Protein AF-A0A0X3NS09-F1 (afdb_monomer)

Secondary structure (DSSP, 8-state):
---EEEEEEEE-SS-------TTS----SS---S--------S------EEEEE-SS-EEEEE-SS--EEEEE-STTSSEEEEEE-SPPPTTS-EEEEEEEESTTS-EEEEE---TT--SSGGGS-EEEEE------TT--------------SS-------

Nearest PDB structures (foldseek):
  1h19-assembly1_A  TM=3.864E-01  e=5.655E+00  Homo sapiens
  3cho-assembly1_A  TM=3.559E-01  e=6.691E+00  Homo sapiens

Foldseek 3Di:
DFDKDKDKDWAQLDDQCPDDDPPRPDDDDDDDPPDRPPPPPPDDDFDKDKDKAAAPFAWPDKDDPPFDKDWAQPDPRNRIIMIITPDTDDSPGIDMIITMGTNNQPWDKDWDAADPVDPDDPRRHIDIDIDHDDDDDPPDPDPDDDDDDDDPDPPDDDDDDD

Sequence (162 aa):
CGQCAVAVFVLPSVLNPRYTPSSSETTRQFGPPTVIPLTTVSVPYKFSFSASLTAQCPILSVTSAKDIFELNYQTKDKKSAKMKLQSEFNFDHDLEMEIVLANPTKLAVTYEEGDSKEKSGILSFDCLTVNFLPVFDEDTDKRNEIVFLVDRSDHGITLRSP

Organism: Schistocephalus solidus (NCBI:txid70667)

Structure (mmCIF, N/CA/C/O backbone):
data_AF-A0A0X3NS09-F1
#
_entry.id   AF-A0A0X3NS09-F1
#
loop_
_atom_site.group_PDB
_atom_site.id
_atom_site.type_symbol
_atom_site.label_atom_id
_atom_site.label_alt_id
_atom_site.label_comp_id
_atom_site.label_asym_id
_atom_site.label_entity_id
_atom_site.label_seq_id
_atom_site.pdbx_PDB_ins_code
_atom_site.Cartn_x
_atom_site.Cartn_y
_atom_site.Cartn_z
_atom_site.occupancy
_atom_site.B_iso_or_equiv
_atom_site.auth_seq_id
_atom_site.auth_comp_id
_atom_site.auth_asym_id
_atom_site.auth_atom_id
_atom_site.pdbx_PDB_model_num
ATOM 1 N N . CYS A 1 1 ? -9.718 -18.505 10.460 1.00 42.19 1 CYS A N 1
ATOM 2 C CA . CYS A 1 1 ? -9.457 -18.088 9.069 1.00 42.19 1 CYS A CA 1
ATOM 3 C C . CYS A 1 1 ? -10.097 -16.712 8.912 1.00 42.19 1 CYS A C 1
ATOM 5 O O . CYS A 1 1 ? -11.316 -16.649 8.947 1.00 42.19 1 CYS A O 1
ATOM 7 N N . GLY A 1 2 ? -9.320 -15.627 8.965 1.00 60.84 2 GLY A N 1
ATOM 8 C CA . GLY A 1 2 ? -9.855 -14.260 8.853 1.00 60.84 2 GLY A CA 1
ATOM 9 C C . GLY A 1 2 ? -9.910 -13.814 7.393 1.00 60.84 2 GLY A C 1
ATOM 10 O O . GLY A 1 2 ? -9.185 -14.365 6.569 1.00 60.84 2 GLY A O 1
ATOM 11 N N . GLN A 1 3 ? -10.765 -12.845 7.073 1.00 73.25 3 GLN A N 1
ATOM 12 C CA . GLN A 1 3 ? -10.801 -12.240 5.740 1.00 73.25 3 GLN A CA 1
ATOM 13 C C . GLN A 1 3 ? -9.511 -11.448 5.488 1.00 73.25 3 GLN A C 1
ATOM 15 O O . GLN A 1 3 ? -9.030 -10.741 6.375 1.00 73.25 3 GLN A O 1
ATOM 20 N N . CYS A 1 4 ? -8.972 -11.537 4.274 1.00 81.62 4 CYS A N 1
ATOM 21 C CA . CYS A 1 4 ? -7.808 -10.770 3.836 1.00 81.62 4 CYS A CA 1
ATOM 22 C C . CYS A 1 4 ? -8.178 -9.928 2.608 1.00 81.62 4 CYS A C 1
ATOM 24 O O . CYS A 1 4 ? -8.969 -10.381 1.783 1.00 81.62 4 CYS A O 1
ATOM 26 N N . ALA A 1 5 ? -7.601 -8.732 2.474 1.00 84.44 5 ALA A N 1
ATOM 27 C CA . ALA A 1 5 ? -7.619 -7.978 1.213 1.00 84.44 5 ALA A CA 1
ATOM 28 C C . ALA A 1 5 ? -6.246 -8.020 0.559 1.00 84.44 5 ALA A C 1
ATOM 30 O O . ALA A 1 5 ? -5.229 -8.142 1.242 1.00 84.44 5 ALA A O 1
ATOM 31 N N . VAL A 1 6 ? -6.244 -7.844 -0.757 1.00 88.69 6 VAL A N 1
ATOM 32 C CA . VAL A 1 6 ? -5.041 -7.637 -1.553 1.00 88.69 6 VAL A CA 1
ATOM 33 C C . VAL A 1 6 ? -5.138 -6.259 -2.196 1.00 88.69 6 VAL A C 1
ATOM 35 O O . VAL A 1 6 ? -6.144 -5.939 -2.826 1.00 88.69 6 VAL A O 1
ATOM 38 N N . ALA A 1 7 ? -4.108 -5.439 -2.010 1.00 88.94 7 ALA A N 1
ATOM 39 C CA . ALA A 1 7 ? -3.934 -4.181 -2.722 1.00 88.94 7 ALA A CA 1
ATOM 40 C C . ALA A 1 7 ? -2.784 -4.332 -3.720 1.00 88.94 7 ALA A C 1
ATOM 42 O O . ALA A 1 7 ? -1.689 -4.733 -3.331 1.00 88.94 7 ALA A O 1
ATOM 43 N N . VAL A 1 8 ? -3.034 -4.010 -4.989 1.00 91.88 8 VAL A N 1
ATOM 44 C CA . VAL A 1 8 ? -2.038 -4.118 -6.062 1.00 91.88 8 VAL A CA 1
ATOM 45 C C . VAL A 1 8 ? -1.526 -2.727 -6.415 1.00 91.88 8 VAL A C 1
ATOM 47 O O . VAL A 1 8 ? -2.312 -1.827 -6.713 1.00 91.88 8 VAL A O 1
ATOM 50 N N . PHE A 1 9 ? -0.209 -2.555 -6.377 1.00 92.12 9 PHE A N 1
ATOM 51 C CA . PHE A 1 9 ? 0.483 -1.331 -6.765 1.00 92.12 9 PHE A CA 1
ATOM 52 C C . PHE A 1 9 ? 1.359 -1.616 -7.974 1.00 92.12 9 PHE A C 1
ATOM 54 O O . PHE A 1 9 ? 2.180 -2.526 -7.934 1.00 92.12 9 PHE A O 1
ATOM 61 N N . VAL A 1 10 ? 1.209 -0.806 -9.021 1.00 91.12 10 VAL A N 1
ATOM 62 C CA . VAL A 1 10 ? 1.979 -0.927 -10.262 1.00 91.12 10 VAL A CA 1
ATOM 63 C C . VAL A 1 10 ? 2.677 0.397 -10.536 1.00 91.12 10 VAL A C 1
ATOM 65 O O . VAL A 1 10 ? 2.025 1.439 -10.648 1.00 91.12 10 VAL A O 1
ATOM 68 N N . LEU A 1 11 ?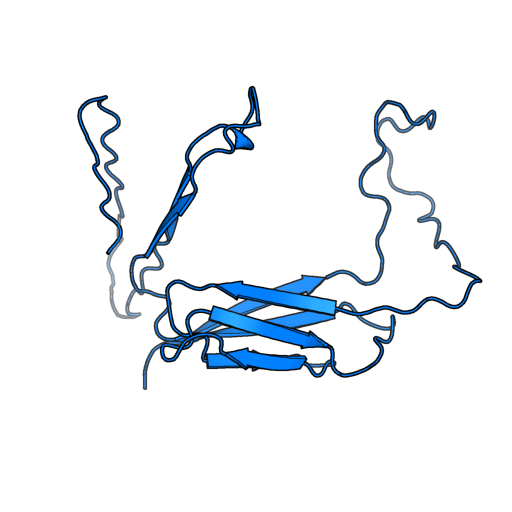 4.000 0.356 -10.656 1.00 90.12 11 LEU A N 1
ATOM 69 C CA . LEU A 1 11 ? 4.810 1.462 -11.146 1.00 90.12 11 LEU A CA 1
ATOM 70 C C . LEU A 1 11 ? 5.211 1.176 -12.602 1.00 90.12 11 LEU A C 1
ATOM 72 O O . LEU A 1 11 ? 6.027 0.282 -12.841 1.00 90.12 11 LEU A O 1
ATOM 76 N N . PRO A 1 12 ? 4.683 1.943 -13.574 1.00 85.56 12 PRO A N 1
ATOM 77 C CA . PRO A 1 12 ? 5.019 1.748 -14.975 1.00 85.56 12 PRO A CA 1
ATOM 78 C C . PRO A 1 12 ? 6.507 1.967 -15.252 1.00 85.56 12 PRO A C 1
ATOM 80 O O . PRO A 1 12 ? 7.057 3.024 -14.935 1.00 85.56 12 PRO A O 1
ATOM 83 N N . SER A 1 13 ? 7.133 0.990 -15.899 1.00 77.25 13 SER A N 1
ATOM 84 C CA . SER A 1 13 ? 8.533 1.023 -16.339 1.00 77.25 13 SER A CA 1
ATOM 85 C C . SER A 1 13 ? 8.763 2.003 -17.491 1.00 77.25 13 SER A C 1
ATOM 87 O O . SER A 1 13 ? 9.831 2.608 -17.601 1.00 77.25 13 SER A O 1
ATOM 89 N N . VAL A 1 14 ? 7.734 2.222 -18.317 1.00 71.00 14 VAL A N 1
ATOM 90 C CA . VAL A 1 14 ? 7.724 3.227 -19.384 1.00 71.00 14 VAL A CA 1
ATOM 91 C C . VAL A 1 14 ? 6.999 4.484 -18.904 1.00 71.00 14 VAL A C 1
ATOM 93 O O . VAL A 1 14 ? 5.768 4.599 -18.944 1.00 71.00 14 VAL A O 1
ATOM 96 N N . LEU A 1 15 ? 7.780 5.473 -18.474 1.00 64.31 15 LEU A N 1
ATOM 97 C CA . LEU A 1 15 ? 7.284 6.804 -18.134 1.00 64.31 15 LEU A CA 1
ATOM 98 C C . LEU A 1 15 ? 7.059 7.613 -19.416 1.00 64.31 15 LEU A C 1
ATOM 100 O O . LEU A 1 15 ? 7.912 8.385 -19.846 1.00 64.31 15 LEU A O 1
ATOM 104 N N . ASN A 1 16 ? 5.892 7.457 -20.040 1.00 56.78 16 ASN A N 1
ATOM 105 C CA . ASN A 1 16 ? 5.479 8.406 -21.074 1.00 56.78 16 ASN A CA 1
ATOM 106 C C . ASN A 1 16 ? 5.424 9.819 -20.462 1.00 56.78 16 ASN A C 1
ATOM 108 O O . ASN A 1 16 ? 4.919 9.957 -19.343 1.00 56.78 16 ASN A O 1
ATOM 112 N N . PRO A 1 17 ? 5.880 10.878 -21.155 1.00 54.25 17 PRO A N 1
ATOM 113 C CA . PRO A 1 17 ? 5.683 12.242 -20.680 1.00 54.25 17 PRO A CA 1
ATOM 114 C C . PRO A 1 17 ? 4.175 12.531 -20.611 1.00 54.25 17 PRO A C 1
ATOM 116 O O . PRO A 1 17 ? 3.519 12.740 -21.628 1.00 54.25 17 PRO A O 1
ATOM 119 N N . ARG A 1 18 ? 3.610 12.472 -19.398 1.00 57.25 18 ARG A N 1
ATOM 120 C CA . ARG A 1 18 ? 2.178 12.702 -19.118 1.00 57.25 18 ARG A CA 1
ATOM 121 C C . ARG A 1 18 ? 1.870 14.153 -18.745 1.00 57.25 18 ARG A C 1
ATOM 123 O O . ARG A 1 18 ? 0.705 14.518 -18.647 1.00 57.25 18 ARG A O 1
ATOM 130 N N . TYR A 1 19 ? 2.897 14.977 -18.550 1.00 49.78 19 TYR A N 1
ATOM 131 C CA . TYR A 1 19 ? 2.760 16.383 -18.194 1.00 49.78 19 TYR A CA 1
ATOM 132 C C . TYR A 1 19 ? 3.708 17.235 -19.037 1.00 49.78 19 TYR A C 1
ATOM 134 O O . TYR A 1 19 ? 4.918 17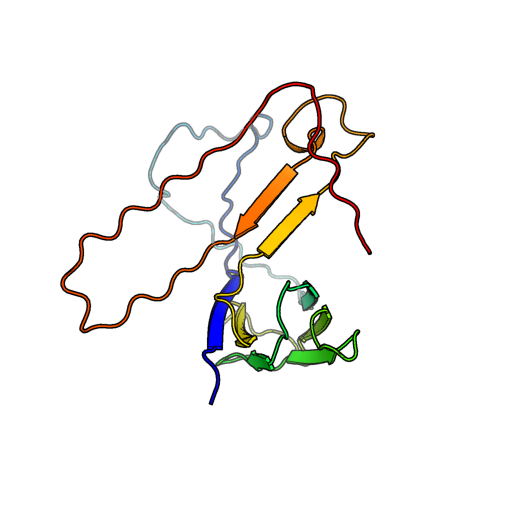.015 -19.046 1.00 49.78 19 TYR A O 1
ATOM 142 N N . THR A 1 20 ? 3.143 18.209 -19.742 1.00 50.34 20 THR A N 1
ATOM 143 C CA . THR A 1 20 ? 3.882 19.244 -20.469 1.00 50.34 20 THR A CA 1
ATOM 144 C C . THR A 1 20 ? 3.490 20.574 -19.824 1.00 50.34 20 THR A C 1
ATOM 146 O O . THR A 1 20 ? 2.401 21.073 -20.107 1.00 50.34 20 THR A O 1
ATOM 149 N N . PRO A 1 21 ? 4.289 21.110 -18.880 1.00 52.72 21 PRO A N 1
ATOM 150 C CA . PRO A 1 21 ? 3.968 22.369 -18.217 1.00 52.72 21 PRO A CA 1
ATOM 151 C C . PRO A 1 21 ? 3.854 23.498 -19.241 1.00 52.72 21 PRO A C 1
ATOM 153 O O . PRO A 1 21 ? 4.574 23.526 -20.236 1.00 52.72 21 PRO A O 1
ATOM 156 N N . SER A 1 22 ? 2.985 24.468 -18.974 1.00 53.72 22 SER A N 1
ATOM 157 C CA . SER A 1 22 ? 2.697 25.594 -19.873 1.00 53.72 22 SER A CA 1
ATOM 158 C C . SER A 1 22 ? 3.907 26.480 -20.205 1.00 53.72 22 SER A C 1
ATOM 160 O O . SER A 1 22 ? 3.862 27.212 -21.187 1.00 53.72 22 SER A O 1
ATOM 162 N N . SER A 1 23 ? 4.994 26.403 -19.430 1.00 55.81 23 SER A N 1
ATOM 163 C CA . SER A 1 23 ? 6.267 27.086 -19.701 1.00 55.81 23 SER A CA 1
ATOM 164 C C . SER A 1 23 ? 7.189 26.344 -20.675 1.00 55.81 23 SER A C 1
ATOM 166 O O . SER A 1 23 ? 8.219 26.886 -21.067 1.00 55.81 23 SER A O 1
ATOM 168 N N . SER A 1 24 ? 6.857 25.108 -21.056 1.00 57.50 24 SER A N 1
ATOM 169 C CA . SER A 1 24 ? 7.589 24.381 -22.092 1.00 57.50 24 SER A CA 1
ATOM 170 C C . SER A 1 24 ? 6.999 24.731 -23.457 1.00 57.50 24 SER A C 1
ATOM 172 O O . SER A 1 24 ? 5.858 24.387 -23.754 1.00 57.50 24 SER A O 1
ATOM 174 N N . GLU A 1 25 ? 7.768 25.452 -24.278 1.00 52.41 25 GLU A N 1
ATOM 175 C CA . GLU A 1 25 ? 7.410 25.864 -25.643 1.00 52.41 25 GLU A CA 1
ATOM 176 C C . GLU A 1 25 ? 7.295 24.661 -26.594 1.00 52.41 25 GLU A C 1
ATOM 178 O O . GLU A 1 25 ? 8.079 24.476 -27.522 1.00 52.41 25 GLU A O 1
ATOM 183 N N . THR A 1 26 ? 6.307 23.801 -26.374 1.00 54.06 26 THR A N 1
ATOM 184 C CA . THR A 1 26 ? 5.913 22.800 -27.359 1.00 54.06 26 THR A CA 1
ATOM 185 C C . THR A 1 26 ? 4.415 22.891 -27.563 1.00 54.06 26 THR A C 1
ATOM 187 O O . THR A 1 26 ? 3.616 22.608 -26.675 1.00 54.06 26 THR A O 1
ATOM 190 N N . THR A 1 27 ? 4.031 23.337 -28.756 1.00 51.84 27 THR A N 1
ATOM 191 C CA . THR A 1 27 ? 2.652 23.411 -29.233 1.00 51.84 27 THR A CA 1
ATOM 192 C C . THR A 1 27 ? 1.976 22.048 -29.086 1.00 51.84 27 THR A C 1
ATOM 194 O O . THR A 1 27 ? 2.130 21.185 -29.948 1.00 51.84 27 THR A O 1
ATOM 197 N N . ARG A 1 28 ? 1.228 21.815 -28.003 1.00 53.00 28 ARG A N 1
ATOM 198 C CA . ARG A 1 28 ? 0.323 20.663 -27.902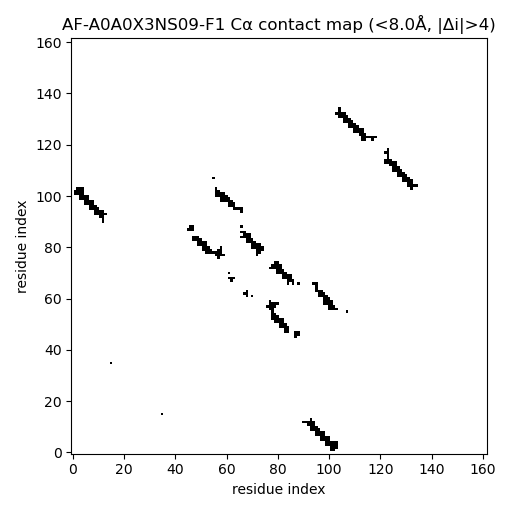 1.00 53.00 28 ARG A CA 1
ATOM 199 C C . ARG A 1 28 ? -1.007 21.081 -27.302 1.00 53.00 28 ARG A C 1
ATOM 201 O O . ARG A 1 28 ? -1.209 21.079 -26.095 1.00 53.00 28 ARG A O 1
ATOM 208 N N . GLN A 1 29 ? -1.928 21.393 -28.201 1.00 50.00 29 GLN A N 1
ATOM 209 C CA . GLN A 1 29 ? -3.348 21.535 -27.928 1.00 50.00 29 GLN A CA 1
ATOM 210 C C . GLN A 1 29 ? -4.031 20.339 -28.613 1.00 50.00 29 GLN A C 1
ATOM 212 O O . GLN A 1 29 ? -4.285 20.378 -29.805 1.00 50.00 29 GLN A O 1
ATOM 217 N N . PHE A 1 30 ? -4.213 19.244 -27.867 1.00 46.22 30 PHE A N 1
ATOM 218 C CA . PHE A 1 30 ? -5.033 18.064 -28.202 1.00 46.22 30 PHE A CA 1
ATOM 219 C C . PHE A 1 30 ? -4.824 17.390 -29.584 1.00 46.22 30 PHE A C 1
ATOM 221 O O . PHE A 1 30 ? -5.384 17.794 -30.596 1.00 46.22 30 PHE A O 1
ATOM 228 N N . GLY A 1 31 ? -4.115 16.254 -29.598 1.00 47.81 31 GLY A N 1
ATOM 229 C CA . GLY A 1 31 ? -4.088 15.291 -30.711 1.00 47.81 31 GLY A CA 1
ATOM 230 C C . GLY A 1 31 ? -3.518 13.934 -30.261 1.00 47.81 31 GLY A C 1
ATOM 231 O O . GLY A 1 31 ? -2.745 13.912 -29.296 1.00 47.81 31 GLY A O 1
ATOM 232 N N . PRO A 1 32 ? -3.895 12.800 -30.890 1.00 49.66 32 PRO A N 1
ATOM 233 C CA . PRO A 1 32 ? -3.349 11.489 -30.537 1.00 49.66 32 PRO A CA 1
ATOM 234 C C . PRO A 1 32 ? -1.825 11.473 -30.752 1.00 49.66 32 PRO A C 1
ATOM 236 O O . PRO A 1 32 ? -1.349 12.084 -31.713 1.00 49.66 32 PRO A O 1
ATOM 239 N N . PRO A 1 33 ? -1.034 10.806 -29.888 1.00 49.91 33 PRO A N 1
ATOM 240 C CA . PRO A 1 33 ? 0.413 10.757 -30.055 1.00 49.91 33 PRO A CA 1
ATOM 241 C C . PRO A 1 33 ? 0.734 10.031 -31.364 1.00 49.91 33 PRO A C 1
ATOM 243 O O . PRO A 1 33 ? 0.563 8.820 -31.454 1.00 49.91 33 PRO A O 1
ATOM 246 N N . THR A 1 34 ? 1.192 10.748 -32.391 1.00 55.00 34 THR A N 1
ATOM 247 C CA . THR A 1 34 ? 1.599 10.118 -33.659 1.00 55.00 34 THR A CA 1
ATOM 248 C C . THR A 1 34 ? 2.869 9.289 -33.499 1.00 55.00 34 THR A C 1
ATOM 250 O O . THR A 1 34 ? 3.080 8.351 -34.257 1.00 55.00 34 THR A O 1
ATOM 253 N N . VAL A 1 35 ? 3.691 9.596 -32.492 1.00 52.28 35 VAL A N 1
ATOM 254 C CA . VAL A 1 35 ? 4.863 8.817 -32.088 1.00 52.28 35 VAL A CA 1
ATOM 255 C C . VAL A 1 35 ? 5.078 9.068 -30.595 1.00 52.28 35 VAL A C 1
ATOM 257 O O . VAL A 1 35 ? 5.235 10.219 -30.181 1.00 52.28 35 VAL A O 1
ATOM 260 N N . ILE A 1 36 ? 5.067 8.016 -29.774 1.00 51.59 36 ILE A N 1
ATOM 261 C CA . ILE A 1 36 ? 5.668 8.080 -28.438 1.00 51.59 36 ILE A CA 1
ATOM 262 C C . ILE A 1 36 ? 7.175 8.145 -28.697 1.00 51.59 36 ILE A C 1
ATOM 264 O O . ILE A 1 36 ? 7.698 7.185 -29.268 1.00 51.59 36 ILE A O 1
ATOM 268 N N . PRO A 1 37 ? 7.889 9.239 -28.371 1.00 51.28 37 PRO A N 1
ATOM 269 C CA . PRO A 1 37 ? 9.336 9.220 -28.462 1.00 51.28 37 PRO A CA 1
ATOM 270 C C . PRO A 1 37 ? 9.817 8.207 -27.427 1.00 51.28 37 PRO A C 1
ATOM 272 O O . PRO A 1 37 ? 9.860 8.499 -26.234 1.00 51.28 37 PRO A O 1
ATOM 275 N N . LEU A 1 38 ? 10.115 6.989 -27.878 1.00 50.41 38 LEU A N 1
ATOM 276 C CA . LEU A 1 38 ? 10.823 6.011 -27.075 1.00 50.41 38 LEU A CA 1
ATOM 277 C C . LEU A 1 38 ? 12.229 6.576 -26.904 1.00 50.41 38 LEU A C 1
ATOM 279 O O . LEU A 1 38 ? 13.086 6.423 -27.772 1.00 50.41 38 LEU A O 1
ATOM 283 N N . THR A 1 39 ? 12.435 7.339 -25.835 1.00 53.56 39 THR A N 1
ATOM 284 C CA . THR A 1 39 ? 13.752 7.852 -25.478 1.00 53.56 39 THR A CA 1
ATOM 285 C C . THR A 1 39 ? 14.654 6.656 -25.227 1.00 53.56 39 THR A C 1
ATOM 287 O O . THR A 1 39 ? 14.571 6.013 -24.183 1.00 53.56 39 THR A O 1
ATOM 290 N N . THR A 1 40 ? 15.501 6.331 -26.201 1.00 55.78 40 THR A N 1
ATOM 291 C CA . THR A 1 40 ? 16.558 5.338 -26.044 1.00 55.78 40 THR A CA 1
ATOM 292 C C . THR A 1 40 ? 17.625 5.958 -25.153 1.00 55.78 40 THR A C 1
ATOM 294 O O . THR A 1 40 ? 18.489 6.701 -25.622 1.00 55.78 40 THR A O 1
ATOM 297 N N . VAL A 1 41 ? 17.520 5.724 -23.846 1.00 58.72 41 VAL A N 1
ATOM 298 C CA . VAL A 1 41 ? 18.535 6.144 -22.880 1.00 58.72 41 VAL A CA 1
ATOM 299 C C . VAL A 1 41 ? 19.799 5.335 -23.172 1.00 58.72 41 VAL A C 1
ATOM 301 O O . VAL A 1 41 ? 19.857 4.140 -22.909 1.00 58.72 41 VAL A O 1
ATOM 304 N N . SER A 1 42 ? 20.805 5.974 -23.770 1.00 61.25 42 SER A N 1
ATOM 305 C CA . SER A 1 42 ? 22.073 5.339 -24.165 1.00 61.25 42 SER A CA 1
ATOM 306 C C . SER A 1 42 ? 23.114 5.298 -23.042 1.00 61.25 42 SER A C 1
ATOM 308 O O . SER A 1 42 ? 24.253 4.893 -23.265 1.00 61.25 42 SER A O 1
ATOM 310 N N . VAL A 1 43 ? 22.758 5.778 -21.850 1.00 73.44 43 VAL A N 1
ATOM 311 C CA . VAL A 1 43 ? 23.648 5.871 -20.690 1.00 73.44 43 VAL A CA 1
ATOM 312 C C . VAL A 1 43 ? 23.277 4.761 -19.709 1.00 73.44 43 VAL A C 1
ATOM 314 O O . VAL A 1 43 ? 22.093 4.625 -19.418 1.00 73.44 43 VAL A O 1
ATOM 317 N N . PRO A 1 44 ? 24.235 3.985 -19.168 1.00 73.44 44 PRO A N 1
ATOM 318 C CA . PRO A 1 44 ? 23.944 3.037 -18.100 1.00 73.44 44 PRO A CA 1
ATOM 319 C C . PRO A 1 44 ? 23.327 3.760 -16.900 1.00 73.44 44 PRO A C 1
ATOM 321 O O . PRO A 1 44 ? 23.918 4.694 -16.359 1.00 73.44 44 PRO A O 1
ATOM 324 N N . TYR A 1 45 ? 22.146 3.324 -16.478 1.00 74.38 45 TYR A N 1
ATOM 325 C CA . TYR A 1 45 ? 21.465 3.845 -15.301 1.00 74.38 45 TYR A CA 1
ATOM 326 C C . TYR A 1 45 ? 21.139 2.698 -14.348 1.00 74.38 45 TYR A C 1
ATOM 328 O O . TYR A 1 45 ? 20.993 1.549 -14.761 1.00 74.38 45 TYR A O 1
ATOM 336 N N . LYS A 1 46 ? 21.068 3.017 -13.056 1.00 79.94 46 LYS A N 1
ATOM 337 C CA . LYS A 1 46 ? 20.656 2.081 -12.010 1.00 79.94 46 LYS A CA 1
ATOM 338 C C . LYS A 1 46 ? 19.296 2.483 -11.480 1.00 79.94 46 LYS A C 1
ATOM 340 O O . LYS A 1 46 ? 19.021 3.674 -11.330 1.00 79.94 46 LYS A O 1
ATOM 345 N N . PHE A 1 47 ? 18.482 1.490 -11.158 1.00 86.88 47 PHE A N 1
ATOM 346 C CA . PHE A 1 47 ? 17.190 1.693 -10.527 1.00 86.88 47 PHE A CA 1
ATOM 347 C C . PHE A 1 47 ? 17.146 0.962 -9.199 1.00 86.88 47 PHE A C 1
ATOM 349 O O . PHE A 1 47 ? 17.441 -0.226 -9.109 1.00 86.88 47 PHE A O 1
ATOM 356 N N . SER A 1 48 ? 16.759 1.694 -8.164 1.00 90.94 48 SER A N 1
ATOM 357 C CA . SER A 1 48 ? 16.540 1.153 -6.833 1.00 90.94 48 SER A CA 1
ATOM 358 C C . SER A 1 48 ? 15.188 1.617 -6.335 1.00 90.94 48 SER A C 1
ATOM 360 O O . SER A 1 48 ? 14.872 2.803 -6.442 1.00 90.94 48 SER A O 1
ATOM 362 N N . PHE A 1 49 ? 14.440 0.708 -5.724 1.00 93.00 49 PHE A N 1
ATOM 363 C CA . PHE A 1 49 ? 13.148 1.016 -5.138 1.00 93.00 49 PHE A CA 1
ATOM 364 C C . PHE A 1 49 ? 13.141 0.707 -3.644 1.00 93.00 49 PHE A C 1
ATOM 366 O O . PHE A 1 49 ? 13.617 -0.344 -3.202 1.00 93.00 49 PHE A O 1
ATOM 373 N N . SER A 1 50 ? 12.574 1.625 -2.870 1.00 94.50 50 SER A N 1
ATOM 374 C CA . SER A 1 50 ? 12.223 1.410 -1.474 1.00 94.50 50 SER A CA 1
ATOM 375 C C . SER A 1 50 ? 10.924 2.133 -1.149 1.00 94.50 50 SER A C 1
ATOM 377 O O . SER A 1 50 ? 10.616 3.179 -1.719 1.00 94.50 50 SER A O 1
ATOM 379 N N . ALA A 1 51 ? 10.158 1.568 -0.223 1.00 93.12 51 ALA A N 1
ATOM 380 C CA . ALA A 1 51 ? 8.908 2.151 0.235 1.00 93.12 51 ALA A CA 1
ATOM 381 C C . ALA A 1 51 ? 8.730 1.939 1.737 1.00 93.12 51 ALA A C 1
ATOM 383 O O . ALA A 1 51 ? 9.215 0.964 2.315 1.00 93.12 51 ALA A O 1
ATOM 384 N N . SER A 1 52 ? 8.021 2.870 2.367 1.00 94.75 52 SER A N 1
ATOM 385 C CA . SER A 1 52 ? 7.513 2.717 3.729 1.00 94.75 52 SER A CA 1
ATOM 386 C C . SER A 1 52 ? 6.004 2.561 3.649 1.00 94.75 52 SER A C 1
ATOM 388 O O . SER A 1 52 ? 5.334 3.353 2.993 1.00 94.75 52 SER A O 1
ATOM 390 N N . LEU A 1 53 ? 5.488 1.519 4.284 1.00 92.88 53 LEU A N 1
ATOM 391 C CA . LEU A 1 53 ? 4.083 1.164 4.280 1.00 92.88 53 LEU A CA 1
ATOM 392 C C . LEU A 1 53 ? 3.537 1.369 5.677 1.00 92.88 53 LEU A C 1
ATOM 394 O O . LEU A 1 53 ? 4.126 0.905 6.656 1.00 92.88 53 LEU A O 1
ATOM 398 N N . THR A 1 54 ? 2.380 2.009 5.735 1.00 90.38 54 THR A N 1
ATOM 399 C CA . THR A 1 54 ? 1.599 2.168 6.952 1.00 90.38 54 THR A CA 1
ATOM 400 C C . THR A 1 54 ? 0.160 1.817 6.623 1.00 90.38 54 THR A C 1
ATOM 402 O O . THR A 1 54 ? -0.403 2.326 5.658 1.00 90.38 54 THR A O 1
ATOM 405 N N . ALA A 1 55 ? -0.428 0.931 7.416 1.00 86.19 55 ALA A N 1
ATOM 406 C CA . ALA A 1 55 ? -1.799 0.484 7.259 1.00 86.19 55 ALA A CA 1
ATOM 407 C C . ALA A 1 55 ? -2.525 0.502 8.607 1.00 86.19 55 ALA A C 1
ATOM 409 O O . ALA A 1 55 ? -1.937 0.337 9.674 1.00 86.19 55 ALA A O 1
ATOM 410 N N . GLN A 1 56 ? -3.844 0.675 8.564 1.00 82.69 56 GLN A N 1
ATOM 411 C CA . GLN A 1 56 ? -4.699 0.648 9.757 1.00 82.69 56 GLN A CA 1
ATOM 412 C C . GLN A 1 56 ? -4.848 -0.774 10.338 1.00 82.69 56 GLN A C 1
ATOM 414 O O . GLN A 1 56 ? -5.158 -0.953 11.525 1.00 82.69 56 GLN A O 1
ATOM 419 N N . CYS A 1 57 ? -4.567 -1.788 9.518 1.00 86.44 57 CYS A N 1
ATOM 420 C CA . CYS A 1 57 ? -4.623 -3.209 9.828 1.00 86.44 57 CYS A CA 1
ATOM 421 C C . CYS A 1 57 ? -3.270 -3.904 9.549 1.00 86.44 57 CYS A C 1
ATOM 423 O O . CYS A 1 57 ? -2.426 -3.337 8.854 1.00 86.44 57 CYS A O 1
ATOM 425 N N . PRO A 1 58 ? -3.018 -5.098 10.123 1.00 92.25 58 PRO A N 1
ATOM 426 C CA . PRO A 1 58 ? -1.744 -5.789 9.944 1.00 92.25 58 PRO A CA 1
ATOM 427 C C . PRO A 1 58 ? -1.444 -6.110 8.476 1.00 92.25 58 PRO A C 1
ATOM 429 O O . PRO A 1 58 ? -2.264 -6.718 7.784 1.00 92.25 58 PRO A O 1
ATOM 432 N N . ILE A 1 59 ? -0.235 -5.766 8.036 1.00 94.56 59 ILE A N 1
ATOM 433 C CA . ILE A 1 59 ? 0.326 -6.173 6.748 1.00 94.56 59 ILE A CA 1
ATOM 434 C C . ILE A 1 59 ? 0.818 -7.618 6.892 1.00 94.56 59 ILE A C 1
ATOM 436 O O . ILE A 1 59 ? 1.731 -7.910 7.668 1.00 94.56 59 ILE A O 1
ATOM 440 N N . LEU A 1 60 ? 0.205 -8.541 6.159 1.00 94.62 60 LEU A N 1
ATOM 441 C CA . LEU A 1 60 ? 0.512 -9.970 6.226 1.00 94.62 60 LEU A CA 1
ATOM 442 C C . LEU A 1 60 ? 1.708 -10.350 5.365 1.00 94.62 60 LEU A C 1
ATOM 444 O O . LEU A 1 60 ? 2.551 -11.126 5.812 1.00 94.62 60 LEU A O 1
ATOM 448 N N . SER A 1 61 ? 1.789 -9.787 4.166 1.00 94.56 61 SER A N 1
ATOM 449 C CA . SER A 1 61 ? 2.885 -10.020 3.232 1.00 94.56 61 SER A CA 1
ATOM 450 C C . SER A 1 61 ? 2.902 -8.952 2.151 1.00 94.56 61 SER A C 1
ATOM 452 O O . SER A 1 61 ? 1.905 -8.267 1.917 1.00 94.56 61 SER A O 1
ATOM 454 N N . VAL A 1 62 ? 4.045 -8.850 1.481 1.00 94.69 62 VAL A N 1
ATOM 455 C CA . VAL A 1 62 ? 4.178 -8.132 0.219 1.00 94.69 62 VAL A CA 1
ATOM 456 C C . VAL A 1 62 ? 4.869 -9.069 -0.754 1.00 94.69 62 VAL A C 1
ATOM 458 O O . VAL A 1 62 ? 5.952 -9.574 -0.455 1.00 94.69 62 VAL A O 1
ATOM 461 N N . THR A 1 63 ? 4.209 -9.338 -1.870 1.00 93.69 63 THR A N 1
ATOM 462 C CA . THR A 1 63 ? 4.654 -10.274 -2.901 1.00 93.69 63 THR A CA 1
ATOM 463 C C . THR A 1 63 ? 4.671 -9.599 -4.263 1.00 93.69 63 THR A C 1
ATOM 465 O O . THR A 1 63 ? 4.106 -8.527 -4.451 1.00 93.69 63 THR A O 1
ATOM 468 N N . SER A 1 64 ? 5.356 -10.217 -5.214 1.00 93.50 64 SER A N 1
ATOM 469 C CA . SER A 1 64 ? 5.332 -9.829 -6.618 1.00 93.50 64 SER A CA 1
ATOM 470 C C . SER A 1 64 ? 5.516 -11.076 -7.466 1.00 93.50 64 SER A C 1
ATOM 472 O O . SER A 1 64 ? 6.136 -12.048 -7.026 1.00 93.50 64 SER A O 1
ATOM 474 N N . ALA A 1 65 ? 4.959 -11.060 -8.674 1.00 91.69 65 ALA A N 1
ATOM 475 C CA . ALA A 1 65 ? 5.101 -12.160 -9.617 1.00 91.69 65 ALA A CA 1
ATOM 476 C C . ALA A 1 65 ? 6.512 -12.239 -10.223 1.00 91.69 65 ALA A C 1
ATOM 478 O O . ALA A 1 65 ? 6.939 -13.319 -10.634 1.00 91.69 65 ALA A O 1
ATOM 479 N N . LYS A 1 66 ? 7.216 -11.103 -10.316 1.00 91.44 66 LYS A N 1
ATOM 480 C CA . LYS A 1 66 ? 8.479 -10.981 -11.062 1.00 91.44 66 LYS A CA 1
ATOM 481 C C . LYS A 1 66 ? 9.647 -10.453 -10.232 1.00 91.44 66 LYS A C 1
ATOM 483 O O . LYS A 1 66 ? 10.790 -10.761 -10.556 1.00 91.44 66 LYS A O 1
ATOM 488 N N . ASP A 1 67 ? 9.365 -9.738 -9.146 1.00 93.06 67 ASP A N 1
ATOM 489 C CA . ASP A 1 67 ? 10.376 -9.082 -8.322 1.00 93.06 67 ASP A CA 1
ATOM 490 C C . ASP A 1 67 ? 10.451 -9.649 -6.901 1.00 93.06 67 ASP A C 1
ATOM 492 O O . ASP A 1 67 ? 9.496 -10.215 -6.368 1.00 93.06 67 ASP A O 1
ATOM 496 N N . ILE A 1 68 ? 11.600 -9.459 -6.248 1.00 93.69 68 ILE A N 1
ATOM 497 C CA . ILE A 1 68 ? 11.812 -9.873 -4.857 1.00 93.69 68 ILE A CA 1
ATOM 498 C C . ILE A 1 68 ? 12.060 -8.643 -3.990 1.00 93.69 68 ILE A C 1
ATOM 500 O O . ILE A 1 68 ? 13.025 -7.900 -4.186 1.00 93.69 68 ILE A O 1
ATOM 504 N N . PHE A 1 69 ? 11.219 -8.475 -2.972 1.00 94.38 69 PHE A N 1
ATOM 505 C CA . PHE A 1 69 ? 11.340 -7.408 -1.988 1.00 94.38 69 PHE A CA 1
ATOM 506 C C . PHE A 1 69 ? 11.829 -7.951 -0.646 1.00 94.38 69 PHE A C 1
ATOM 508 O O . PHE A 1 69 ? 11.391 -8.990 -0.158 1.00 94.38 69 PHE A O 1
ATOM 515 N N . GLU A 1 70 ? 12.743 -7.227 -0.016 1.00 95.56 70 GLU A N 1
ATOM 516 C CA . GLU A 1 70 ? 13.059 -7.379 1.398 1.00 95.56 70 GLU A CA 1
ATOM 517 C C . GLU A 1 70 ? 12.004 -6.623 2.203 1.00 95.56 70 GLU A C 1
ATOM 519 O O . GLU A 1 70 ? 11.880 -5.411 2.041 1.00 95.56 70 GLU A O 1
ATOM 524 N N . LEU A 1 71 ? 11.243 -7.319 3.050 1.00 95.88 71 LEU A N 1
ATOM 525 C CA . LEU A 1 71 ? 10.188 -6.732 3.876 1.00 95.88 71 LEU A CA 1
ATOM 526 C C . LEU A 1 71 ? 10.593 -6.735 5.353 1.00 95.88 71 LEU A C 1
ATOM 528 O O . LEU A 1 71 ? 10.787 -7.787 5.956 1.00 95.88 71 LEU A O 1
ATOM 532 N N . ASN A 1 72 ? 10.643 -5.547 5.948 1.00 96.81 72 ASN A N 1
ATOM 533 C CA . ASN A 1 72 ? 11.066 -5.318 7.323 1.00 96.81 72 ASN A CA 1
ATOM 534 C C . ASN A 1 72 ? 9.955 -4.629 8.124 1.00 96.81 72 ASN A C 1
ATOM 536 O O . ASN A 1 72 ? 9.763 -3.412 8.027 1.00 96.81 72 ASN A O 1
ATOM 540 N N . TYR A 1 73 ? 9.238 -5.393 8.949 1.00 97.31 73 TYR A N 1
ATOM 541 C CA . TYR A 1 73 ? 8.216 -4.852 9.848 1.00 97.31 73 TYR A CA 1
ATOM 542 C C . TYR A 1 73 ? 8.832 -3.932 10.901 1.00 97.31 73 TYR A C 1
ATOM 544 O O . TYR A 1 73 ? 9.776 -4.304 11.593 1.00 97.31 73 TYR A O 1
ATOM 552 N N . GLN A 1 74 ? 8.278 -2.729 11.025 1.00 97.25 74 GLN A N 1
ATOM 553 C CA . GLN A 1 74 ? 8.748 -1.709 11.962 1.00 97.25 74 GLN A CA 1
ATOM 554 C C . GLN A 1 74 ? 8.016 -1.785 13.308 1.00 97.25 74 GLN A C 1
ATOM 556 O O . GLN A 1 74 ? 8.525 -1.311 14.321 1.00 97.25 74 GLN A O 1
ATOM 561 N N . THR A 1 75 ? 6.829 -2.395 13.339 1.00 94.00 75 THR A N 1
ATOM 562 C CA . THR A 1 75 ? 5.996 -2.515 14.540 1.00 94.00 75 THR A CA 1
ATOM 563 C C . THR A 1 75 ? 5.619 -3.969 14.820 1.00 94.00 75 THR A C 1
ATOM 565 O O . THR A 1 75 ? 5.485 -4.785 13.907 1.00 94.00 75 THR A O 1
ATOM 568 N N . LYS A 1 76 ? 5.413 -4.313 16.102 1.00 94.62 76 LYS A N 1
ATOM 569 C CA . LYS A 1 76 ? 5.015 -5.676 16.518 1.00 94.62 76 LYS A CA 1
ATOM 570 C C . LYS A 1 76 ? 3.646 -6.089 15.970 1.00 94.62 76 LYS A C 1
ATOM 572 O O . LYS A 1 76 ? 3.431 -7.263 15.691 1.00 94.62 76 LYS A O 1
ATOM 577 N N . ASP A 1 77 ? 2.736 -5.131 15.813 1.00 93.31 77 ASP A N 1
ATOM 578 C CA . ASP A 1 77 ? 1.398 -5.337 15.249 1.00 93.31 77 ASP A CA 1
ATOM 579 C C . ASP A 1 77 ? 1.385 -5.394 13.709 1.00 93.31 77 ASP A C 1
ATOM 581 O O . ASP A 1 77 ? 0.321 -5.564 13.113 1.00 93.31 77 ASP A O 1
ATOM 585 N N . LYS A 1 78 ? 2.561 -5.272 13.072 1.00 94.75 78 LYS A N 1
ATOM 586 C CA . LYS A 1 78 ? 2.769 -5.320 11.618 1.00 94.75 78 LYS A CA 1
ATOM 587 C C . LYS A 1 78 ? 1.977 -4.273 10.829 1.00 94.75 78 LYS A C 1
ATOM 589 O O . LYS A 1 78 ? 1.728 -4.462 9.643 1.00 94.75 78 LYS A O 1
ATOM 594 N N . LYS A 1 79 ? 1.581 -3.168 11.459 1.00 92.69 79 LYS A N 1
ATOM 595 C CA . LYS A 1 79 ? 0.904 -2.052 10.781 1.00 92.69 79 LYS A CA 1
ATOM 596 C C . LYS A 1 79 ? 1.849 -1.128 10.028 1.00 92.69 79 LYS A C 1
ATOM 598 O O . LYS A 1 79 ? 1.404 -0.397 9.151 1.00 92.69 79 LYS A O 1
ATOM 603 N N . SER A 1 80 ? 3.140 -1.163 10.352 1.00 95.00 80 SER A N 1
ATOM 604 C CA . SER A 1 80 ? 4.167 -0.444 9.608 1.00 95.00 80 SER A CA 1
ATO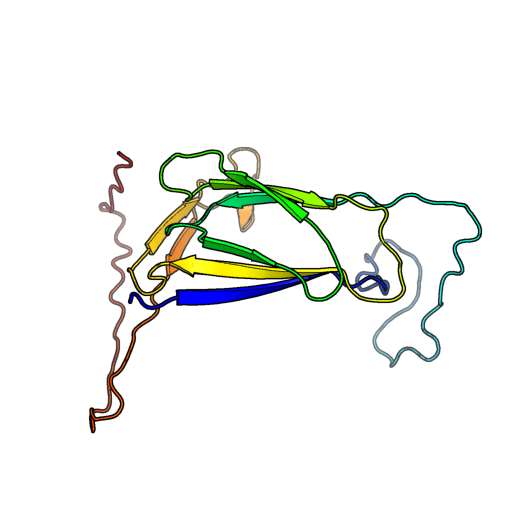M 605 C C . SER A 1 80 ? 5.278 -1.383 9.154 1.00 95.00 80 SER A C 1
ATOM 607 O O . SER A 1 80 ? 5.729 -2.250 9.910 1.00 95.00 80 SER A O 1
ATOM 609 N N . ALA A 1 81 ? 5.727 -1.208 7.915 1.00 96.62 81 ALA A N 1
ATOM 610 C CA . ALA A 1 81 ? 6.820 -1.965 7.326 1.00 96.62 81 ALA A CA 1
ATOM 611 C C . ALA A 1 81 ? 7.640 -1.091 6.374 1.00 96.62 81 ALA A C 1
ATOM 613 O O . ALA A 1 81 ? 7.129 -0.160 5.762 1.00 96.62 81 ALA A O 1
ATOM 614 N N . LYS A 1 82 ? 8.921 -1.412 6.223 1.00 97.06 82 LYS A N 1
ATOM 615 C CA . LYS A 1 82 ? 9.763 -0.901 5.142 1.00 97.06 82 LYS A CA 1
ATOM 616 C C . LYS A 1 82 ? 10.011 -2.020 4.158 1.00 97.06 82 LYS A C 1
ATOM 618 O O . LYS A 1 82 ? 10.201 -3.160 4.575 1.00 97.06 82 LYS A O 1
ATOM 623 N N . MET A 1 83 ? 10.050 -1.687 2.881 1.00 94.94 83 MET A N 1
ATOM 624 C CA . MET A 1 83 ? 10.442 -2.624 1.845 1.00 94.94 83 MET A CA 1
ATOM 625 C C . MET A 1 83 ? 11.497 -2.048 0.925 1.00 94.94 83 MET A C 1
ATOM 627 O O . MET A 1 83 ? 11.581 -0.831 0.737 1.00 94.94 83 MET A O 1
ATOM 631 N N . LYS A 1 84 ? 12.281 -2.941 0.337 1.00 95.81 84 LYS A N 1
ATOM 632 C CA . LYS A 1 84 ? 13.296 -2.596 -0.648 1.00 95.81 84 LYS A CA 1
ATOM 633 C C . LYS A 1 84 ? 13.375 -3.683 -1.706 1.00 95.81 84 LYS A C 1
ATOM 635 O O . LYS A 1 84 ? 13.345 -4.862 -1.367 1.00 95.81 84 LYS A O 1
ATOM 640 N N . LEU A 1 85 ? 13.500 -3.292 -2.968 1.00 95.06 85 LEU A N 1
ATOM 641 C CA . LEU A 1 85 ? 13.798 -4.234 -4.042 1.00 95.06 85 LEU A CA 1
ATOM 642 C C . LEU A 1 85 ? 15.204 -4.825 -3.822 1.00 95.06 85 LEU A C 1
ATOM 644 O O . LEU A 1 85 ? 16.164 -4.070 -3.634 1.00 95.06 85 LEU A O 1
ATOM 648 N N . GLN A 1 86 ? 15.321 -6.156 -3.778 1.00 92.12 86 GLN A N 1
ATOM 649 C CA . GLN A 1 86 ? 16.589 -6.831 -3.458 1.00 92.12 86 GLN A CA 1
ATOM 650 C C . GLN A 1 86 ? 17.560 -6.871 -4.639 1.00 92.12 86 GLN A C 1
ATOM 652 O O . GLN A 1 86 ? 18.770 -6.767 -4.441 1.00 92.12 86 GLN A O 1
ATOM 657 N N . SER A 1 87 ? 17.037 -7.035 -5.852 1.00 85.56 87 SER A N 1
ATOM 658 C CA . SER A 1 87 ? 17.820 -7.135 -7.081 1.00 85.56 87 SER A CA 1
ATOM 659 C C . SER A 1 87 ? 17.799 -5.836 -7.884 1.00 85.56 87 SER A C 1
ATOM 661 O O . SER A 1 87 ? 16.966 -4.959 -7.673 1.00 85.56 87 SER A O 1
ATOM 663 N N . GLU A 1 88 ? 18.728 -5.719 -8.832 1.00 85.75 88 GLU A N 1
ATOM 664 C CA . GLU A 1 88 ? 18.622 -4.716 -9.894 1.00 85.75 88 GLU A CA 1
ATOM 665 C C . GLU A 1 88 ? 17.341 -4.986 -10.703 1.00 85.75 88 GLU A C 1
ATOM 667 O O . GLU A 1 88 ? 16.985 -6.142 -10.950 1.00 85.75 88 GLU A O 1
ATOM 672 N N . PHE A 1 89 ? 16.634 -3.921 -11.079 1.00 87.75 89 PHE A N 1
ATOM 673 C CA . PHE A 1 89 ? 15.373 -4.027 -11.808 1.00 87.75 89 PHE A CA 1
ATOM 674 C C . PHE A 1 89 ? 15.612 -4.157 -13.312 1.00 87.75 89 PHE A C 1
ATOM 676 O O . PHE A 1 89 ? 16.335 -3.352 -13.905 1.00 87.75 89 PHE A O 1
ATOM 683 N N . ASN A 1 90 ? 14.958 -5.139 -13.930 1.00 82.56 90 ASN A N 1
ATOM 684 C CA . ASN A 1 90 ? 14.929 -5.277 -15.380 1.00 82.56 90 ASN A CA 1
ATOM 685 C C . ASN A 1 90 ? 13.722 -4.512 -15.931 1.00 82.56 90 ASN A C 1
ATOM 687 O O . ASN A 1 90 ? 12.588 -4.754 -15.540 1.00 82.56 90 ASN A O 1
ATOM 691 N N . PHE A 1 91 ? 13.964 -3.608 -16.878 1.00 83.75 91 PHE A N 1
ATOM 692 C CA . PHE A 1 91 ? 12.925 -2.791 -17.517 1.00 83.75 91 PHE A CA 1
ATOM 693 C C . PHE A 1 91 ? 12.158 -3.550 -18.617 1.00 83.75 91 PHE A C 1
ATOM 695 O O . PHE A 1 91 ? 11.849 -2.991 -19.668 1.00 83.75 91 PHE A O 1
ATOM 702 N N . ASP A 1 92 ? 11.888 -4.837 -18.407 1.00 86.12 92 ASP A N 1
ATOM 703 C CA . ASP A 1 92 ? 11.097 -5.702 -19.294 1.00 86.12 92 ASP A CA 1
ATOM 704 C C . ASP A 1 92 ? 9.652 -5.905 -18.794 1.00 86.12 92 ASP A C 1
ATOM 706 O O . ASP A 1 92 ? 8.846 -6.584 -19.437 1.00 86.12 92 ASP A O 1
ATOM 710 N N . HIS A 1 93 ? 9.309 -5.305 -17.654 1.00 88.31 93 HIS A N 1
ATOM 711 C CA . HIS A 1 93 ? 7.974 -5.285 -17.068 1.00 88.31 93 HIS A CA 1
ATOM 712 C C . HIS A 1 93 ? 7.794 -4.061 -16.166 1.00 88.31 93 HIS A C 1
ATOM 714 O O . HIS A 1 93 ? 8.753 -3.357 -15.875 1.00 88.31 93 HIS A O 1
ATOM 720 N N . ASP A 1 94 ? 6.561 -3.807 -15.732 1.00 90.94 94 ASP A N 1
ATOM 721 C CA . ASP A 1 94 ? 6.259 -2.801 -14.715 1.00 90.94 94 ASP A CA 1
ATOM 722 C C . ASP A 1 94 ? 6.536 -3.361 -13.317 1.00 90.94 94 ASP A C 1
ATOM 724 O O . ASP A 1 94 ? 6.277 -4.536 -13.062 1.00 90.94 94 ASP A O 1
ATOM 728 N N . LEU A 1 95 ? 7.037 -2.522 -12.409 1.00 92.19 95 LEU A N 1
ATOM 729 C CA . LEU A 1 95 ? 7.312 -2.930 -11.032 1.00 92.19 95 LEU A CA 1
ATOM 730 C C . LEU A 1 95 ? 5.977 -3.076 -10.291 1.00 92.19 95 LEU A C 1
ATOM 732 O O . LEU A 1 95 ? 5.306 -2.079 -10.010 1.00 92.19 95 LEU A O 1
ATOM 736 N N . GLU A 1 96 ? 5.598 -4.312 -9.977 1.00 93.75 96 GLU A N 1
ATOM 737 C CA . GLU A 1 96 ? 4.313 -4.647 -9.355 1.00 93.75 96 GLU A CA 1
ATOM 738 C C . GLU A 1 96 ? 4.494 -5.216 -7.946 1.00 93.75 96 GLU A C 1
ATOM 740 O O . GLU A 1 96 ? 5.405 -6.008 -7.692 1.00 93.75 96 GLU A O 1
ATOM 745 N N . MET A 1 97 ? 3.610 -4.820 -7.029 1.00 94.12 97 MET A N 1
ATOM 746 C CA . MET A 1 97 ? 3.560 -5.295 -5.648 1.00 94.12 97 MET A CA 1
ATOM 747 C C . MET A 1 97 ? 2.124 -5.621 -5.242 1.00 94.12 97 MET A C 1
ATOM 749 O O . MET A 1 97 ? 1.236 -4.773 -5.328 1.00 94.12 97 MET A O 1
ATOM 753 N N . GLU A 1 98 ? 1.924 -6.815 -4.702 1.00 94.94 98 GLU A N 1
ATOM 754 C CA . GLU A 1 98 ? 0.697 -7.247 -4.045 1.00 94.94 98 GLU A CA 1
ATOM 755 C C . GLU A 1 98 ? 0.883 -7.174 -2.528 1.00 94.94 98 GLU A C 1
ATOM 757 O O . GLU A 1 98 ? 1.713 -7.876 -1.946 1.00 94.94 98 GLU A O 1
ATOM 762 N N . ILE A 1 99 ? 0.110 -6.321 -1.865 1.00 94.56 99 ILE A N 1
ATOM 763 C CA . ILE A 1 99 ? 0.143 -6.144 -0.414 1.00 94.56 99 ILE A CA 1
ATOM 764 C C . ILE A 1 99 ? -1.073 -6.843 0.179 1.00 94.56 99 ILE A C 1
ATOM 766 O O . ILE A 1 99 ? -2.213 -6.443 -0.067 1.00 94.56 99 ILE A O 1
ATOM 770 N N . VAL A 1 100 ? -0.830 -7.866 0.996 1.00 92.81 100 VAL A N 1
ATOM 771 C CA . VAL A 1 100 ? -1.887 -8.628 1.665 1.00 92.81 100 VAL A CA 1
ATOM 772 C C . VAL A 1 100 ? -2.137 -8.040 3.051 1.00 92.81 100 VAL A C 1
ATOM 774 O O . VAL A 1 100 ? -1.220 -7.922 3.865 1.00 92.81 100 VAL A O 1
ATOM 777 N N . LEU A 1 101 ? -3.388 -7.692 3.337 1.00 91.00 101 LEU A N 1
ATOM 778 C CA . LEU A 1 101 ? -3.832 -7.041 4.570 1.00 91.00 101 LEU A CA 1
ATOM 779 C C . LEU A 1 101 ? -4.796 -7.947 5.342 1.00 91.00 101 LEU A C 1
ATOM 781 O O . LEU A 1 101 ? -5.705 -8.535 4.756 1.00 91.00 101 LEU A O 1
ATOM 785 N N . ALA A 1 102 ? -4.633 -8.034 6.663 1.00 89.75 102 ALA A N 1
ATOM 786 C CA . ALA A 1 102 ? -5.527 -8.802 7.530 1.00 89.75 102 ALA A CA 1
ATOM 787 C C . ALA A 1 102 ? -6.766 -7.998 7.932 1.00 89.75 102 ALA A C 1
ATOM 789 O O . ALA A 1 102 ? -6.632 -6.882 8.426 1.00 89.75 102 ALA A O 1
ATOM 790 N N . ASN A 1 103 ? -7.955 -8.598 7.852 1.00 79.94 103 ASN A N 1
ATOM 791 C CA . ASN A 1 103 ? -9.223 -8.022 8.322 1.00 79.94 103 ASN A CA 1
ATOM 792 C C . ASN A 1 103 ? -9.428 -6.552 7.877 1.00 79.94 103 ASN A C 1
ATOM 794 O O . ASN A 1 103 ? -9.603 -5.664 8.718 1.00 79.94 103 ASN A O 1
ATOM 798 N N . PRO A 1 104 ? -9.392 -6.275 6.562 1.00 70.00 104 PRO A N 1
ATOM 799 C CA . PRO A 1 104 ? -9.430 -4.918 5.998 1.00 70.00 104 PRO A CA 1
ATOM 800 C C . PRO A 1 104 ? -10.777 -4.207 6.204 1.00 70.00 104 PRO A C 1
ATOM 802 O O . PRO A 1 104 ? -10.884 -3.006 5.995 1.00 70.00 104 PRO A O 1
ATOM 805 N N . THR A 1 105 ? -11.807 -4.947 6.609 1.00 68.69 105 THR A N 1
ATOM 806 C CA . THR A 1 105 ? -13.206 -4.511 6.709 1.00 68.69 105 THR A CA 1
ATOM 807 C C . THR A 1 105 ? -13.495 -3.703 7.971 1.00 68.69 105 THR A C 1
ATOM 809 O O . THR A 1 105 ? -14.584 -3.154 8.134 1.00 68.69 105 THR A O 1
ATOM 812 N N . LYS A 1 106 ? -12.517 -3.595 8.881 1.00 68.81 106 LYS A N 1
ATOM 813 C CA . LYS A 1 106 ? -12.634 -2.739 10.058 1.00 68.81 106 LYS A CA 1
ATOM 814 C C . LYS A 1 106 ? -12.668 -1.274 9.614 1.00 68.81 106 LYS A C 1
ATOM 816 O O . LYS A 1 106 ? -11.714 -0.808 8.997 1.00 68.81 106 LYS A O 1
ATOM 821 N N . LEU A 1 107 ? -13.736 -0.559 9.987 1.00 69.25 107 LEU A N 1
ATOM 822 C CA . LEU A 1 107 ? -13.837 0.893 9.822 1.00 69.25 107 LEU A CA 1
ATOM 823 C C . LEU A 1 107 ? -12.546 1.552 10.318 1.00 69.25 107 LEU A C 1
ATOM 825 O O . LEU A 1 107 ? -12.139 1.354 11.468 1.00 69.25 107 LEU A O 1
ATOM 829 N N . ALA A 1 108 ? -11.925 2.321 9.437 1.00 72.44 108 ALA A N 1
ATOM 830 C CA . ALA A 1 108 ? -10.684 3.019 9.707 1.00 72.44 108 ALA A CA 1
ATOM 831 C C . ALA A 1 108 ? -10.870 4.505 9.422 1.00 72.44 108 ALA A C 1
ATOM 833 O O . ALA A 1 108 ? -11.460 4.885 8.413 1.00 72.44 108 ALA A O 1
ATOM 834 N N . VAL A 1 109 ? -10.355 5.334 10.321 1.00 76.94 109 VAL A N 1
ATOM 835 C CA . VAL A 1 109 ? -10.352 6.787 10.177 1.00 76.94 109 VAL A CA 1
ATOM 836 C C . VAL A 1 109 ? -8.909 7.246 10.328 1.00 76.94 109 VAL A C 1
ATOM 838 O O . VAL A 1 109 ? -8.261 6.928 11.328 1.00 76.94 109 VAL A O 1
ATOM 841 N N . THR A 1 110 ? -8.398 7.946 9.323 1.00 79.25 110 THR A N 1
ATOM 842 C CA . THR A 1 110 ? -7.065 8.555 9.339 1.00 79.25 110 THR A CA 1
ATOM 843 C C . THR A 1 110 ? -7.228 10.066 9.299 1.00 79.25 110 THR A C 1
ATOM 845 O O . THR A 1 110 ? -8.003 10.575 8.494 1.00 79.25 110 THR A O 1
ATOM 848 N N . TYR A 1 111 ? -6.502 10.760 10.170 1.00 82.94 111 TYR A N 1
ATOM 849 C CA . TYR A 1 111 ? -6.392 12.212 10.176 1.00 82.94 111 TYR A CA 1
ATOM 850 C C . TYR A 1 111 ? -5.002 12.599 9.679 1.00 82.94 111 TYR A C 1
ATOM 852 O O . TYR A 1 111 ? -4.002 12.078 10.180 1.00 82.94 111 TYR A O 1
ATOM 860 N N . GLU A 1 112 ? -4.956 13.493 8.705 1.00 83.81 112 GLU A N 1
ATOM 861 C CA . GLU A 1 112 ? -3.739 14.098 8.182 1.00 83.81 112 GLU A CA 1
ATOM 862 C C . GLU A 1 112 ? -3.839 15.603 8.420 1.00 83.81 112 GLU A C 1
ATOM 864 O O . GLU A 1 112 ? -4.750 16.254 7.917 1.00 83.81 112 GLU A O 1
ATOM 869 N N . GLU A 1 113 ? -2.934 16.138 9.238 1.00 87.00 113 GLU A N 1
ATOM 870 C CA . GLU A 1 113 ? -2.861 17.574 9.510 1.00 87.00 113 GLU A CA 1
ATOM 871 C C . GLU A 1 113 ? -2.367 18.314 8.264 1.00 87.00 113 GLU A C 1
ATOM 873 O O . GLU A 1 113 ? -1.442 17.850 7.585 1.00 87.00 113 GLU A O 1
ATOM 878 N N . GLY A 1 114 ? -2.977 19.460 7.968 1.00 86.12 114 GLY A N 1
ATOM 879 C CA . GLY A 1 114 ? -2.570 20.316 6.864 1.00 86.12 114 GLY A CA 1
ATOM 880 C C . GLY A 1 114 ? -1.142 20.830 7.046 1.00 86.12 114 GLY A C 1
ATOM 881 O O . GLY A 1 114 ? -0.691 21.122 8.159 1.00 86.12 114 GLY A O 1
ATOM 882 N N . ASP A 1 115 ? -0.405 20.982 5.946 1.00 87.12 115 ASP A N 1
ATOM 883 C CA . ASP A 1 115 ? 0.937 21.548 6.016 1.00 87.12 115 ASP A CA 1
ATOM 884 C C . ASP A 1 115 ? 0.857 23.050 6.314 1.00 87.12 115 ASP A C 1
ATOM 886 O O . ASP A 1 115 ? 0.519 23.865 5.456 1.00 87.12 115 ASP A O 1
ATOM 890 N N . SER A 1 116 ? 1.243 23.422 7.537 1.00 84.50 116 SER A N 1
ATOM 891 C CA . SER A 1 116 ? 1.345 24.815 7.999 1.00 84.50 116 SER A CA 1
ATOM 892 C C . SER A 1 116 ? 2.217 25.728 7.119 1.00 84.50 116 SER A C 1
ATOM 894 O O . SER A 1 116 ? 2.125 26.955 7.224 1.00 84.50 116 SER A O 1
ATOM 896 N N . LYS A 1 117 ? 3.088 25.164 6.271 1.00 89.38 117 LYS A N 1
ATOM 897 C CA . LYS A 1 117 ? 3.924 25.923 5.327 1.00 89.38 117 LYS A CA 1
ATOM 898 C C . LYS A 1 117 ? 3.183 26.287 4.044 1.00 89.38 117 LYS A C 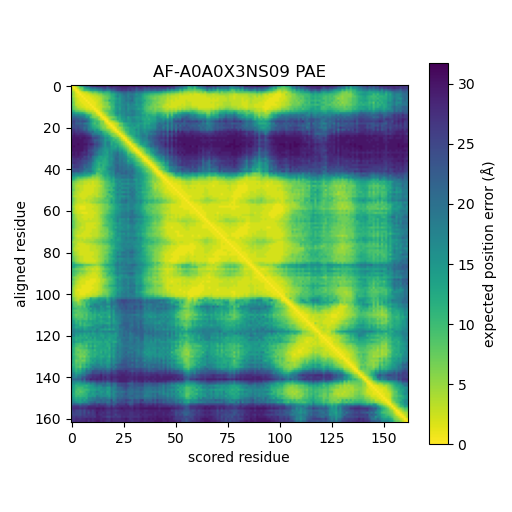1
ATOM 900 O O . LYS A 1 117 ? 3.576 27.251 3.378 1.00 89.38 117 LYS A O 1
ATOM 905 N N . GLU A 1 118 ? 2.135 25.546 3.702 1.00 87.44 118 GLU A N 1
ATOM 906 C CA . GLU A 1 118 ? 1.315 25.804 2.528 1.00 87.44 118 GLU A CA 1
ATOM 907 C C . GLU A 1 118 ? 0.309 26.917 2.830 1.00 87.44 118 GLU A C 1
ATOM 909 O O . GLU A 1 118 ? -0.458 26.873 3.787 1.00 87.44 118 GLU A O 1
ATOM 914 N N . LYS A 1 119 ? 0.328 27.970 2.009 1.00 79.69 119 LYS A N 1
ATOM 915 C CA . LYS A 1 119 ? -0.492 29.175 2.242 1.00 79.69 119 LYS A CA 1
ATOM 916 C C . LYS A 1 119 ? -1.924 29.040 1.724 1.00 79.69 119 LYS A C 1
ATOM 918 O O . LYS A 1 119 ? -2.760 29.886 2.033 1.00 79.69 119 LYS A O 1
ATOM 923 N N . SER A 1 120 ? -2.169 28.067 0.849 1.00 82.06 120 SER A N 1
ATOM 924 C CA . SER A 1 120 ? -3.449 27.814 0.186 1.00 82.06 120 SER A CA 1
ATOM 925 C C . SER A 1 120 ? -3.392 26.477 -0.561 1.00 82.06 120 SER A C 1
ATOM 927 O O . SER A 1 120 ? -2.314 26.021 -0.937 1.00 82.06 120 SER A O 1
ATOM 929 N N . GLY A 1 121 ? -4.554 25.898 -0.861 1.00 81.31 121 GLY A N 1
ATOM 930 C CA . GLY A 1 121 ? -4.691 24.674 -1.649 1.00 81.31 121 GL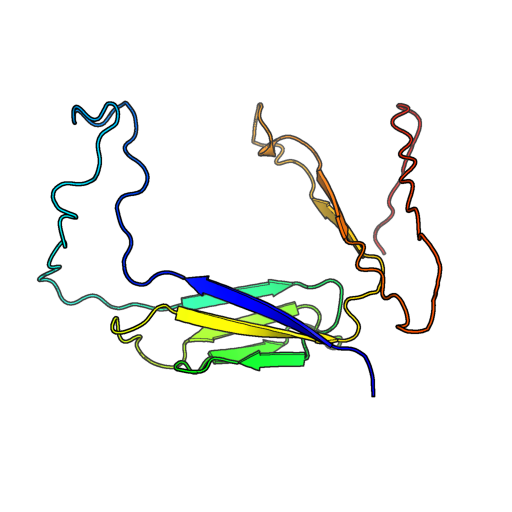Y A CA 1
ATOM 931 C C . GLY A 1 121 ? -5.014 23.448 -0.800 1.00 81.31 121 GLY A C 1
ATOM 932 O O . GLY A 1 121 ? -5.163 23.526 0.411 1.00 81.31 121 GLY A O 1
ATOM 933 N N . ILE A 1 122 ? -5.155 22.290 -1.450 1.00 79.12 122 ILE A N 1
ATOM 934 C CA . ILE A 1 122 ? -5.594 21.061 -0.769 1.00 79.12 122 ILE A CA 1
ATOM 935 C C . ILE A 1 122 ? -4.634 20.612 0.344 1.00 79.12 122 ILE A C 1
ATOM 937 O O . ILE A 1 122 ? -5.069 20.021 1.321 1.00 79.12 122 ILE A O 1
ATOM 941 N N . LEU A 1 123 ? -3.347 20.939 0.210 1.00 86.38 123 LEU A N 1
ATOM 942 C CA . LEU A 1 123 ? -2.299 20.557 1.157 1.00 86.38 123 LEU A CA 1
ATOM 943 C C . LEU A 1 123 ? -2.303 21.398 2.440 1.00 86.38 123 LEU A C 1
ATOM 945 O O . LEU A 1 123 ? -1.738 20.961 3.434 1.00 86.38 123 LEU A O 1
ATOM 949 N N . SER A 1 124 ? -2.935 22.579 2.437 1.00 87.06 124 SER A N 1
ATOM 950 C CA . SER A 1 124 ? -3.052 23.423 3.636 1.00 87.06 124 SER A CA 1
ATOM 951 C C . SER A 1 124 ? -4.248 23.058 4.521 1.00 87.06 124 SER A C 1
ATOM 953 O O . SER A 1 124 ? -4.448 23.691 5.553 1.00 87.06 124 SER A O 1
ATOM 955 N N . PHE A 1 125 ? -5.089 22.104 4.107 1.00 84.94 125 PHE A N 1
ATOM 956 C CA . PHE A 1 125 ? -6.263 21.687 4.871 1.00 84.94 125 PHE A CA 1
ATOM 957 C C . PHE A 1 125 ? -5.994 20.400 5.639 1.00 84.94 125 PHE A C 1
ATOM 959 O O . PHE A 1 125 ? -5.385 19.473 5.107 1.00 84.94 125 PHE A O 1
ATOM 966 N N . ASP A 1 126 ? -6.542 20.323 6.848 1.00 86.19 126 ASP A N 1
ATOM 967 C CA . ASP A 1 126 ? -6.666 19.059 7.558 1.00 86.19 126 ASP A CA 1
ATOM 968 C C . ASP A 1 126 ? -7.582 18.116 6.769 1.00 86.19 126 ASP A C 1
ATOM 970 O O . ASP A 1 126 ? -8.672 18.494 6.321 1.00 86.19 126 ASP A O 1
ATOM 974 N N . CYS A 1 127 ? -7.148 16.873 6.606 1.00 83.06 127 CYS A N 1
ATOM 975 C CA . CYS A 1 127 ? -7.867 15.855 5.865 1.00 83.06 127 CYS A CA 1
ATOM 976 C C . CYS A 1 127 ? -8.267 14.706 6.789 1.00 83.06 127 CYS A C 1
ATOM 978 O O . CYS A 1 127 ? -7.449 14.138 7.512 1.00 83.06 127 CYS A O 1
ATOM 980 N N . LEU A 1 128 ? -9.543 14.326 6.727 1.00 83.81 128 LEU A N 1
ATOM 981 C CA . LEU A 1 128 ? -10.045 13.114 7.355 1.00 83.81 128 LEU A CA 1
ATOM 982 C C . LEU A 1 128 ? -10.397 12.097 6.271 1.00 83.81 128 LEU A C 1
ATOM 984 O O . LEU A 1 128 ? -11.318 12.312 5.484 1.00 83.81 128 LEU A O 1
ATOM 988 N N . THR A 1 129 ? -9.704 10.963 6.264 1.00 82.81 129 THR A N 1
ATOM 989 C CA . THR A 1 129 ? -10.020 9.837 5.382 1.00 82.81 129 THR A CA 1
ATOM 990 C C . THR A 1 129 ? -10.743 8.757 6.171 1.00 82.81 129 THR A C 1
ATOM 992 O O . THR A 1 129 ? -10.190 8.192 7.116 1.00 82.81 129 THR A O 1
ATOM 995 N N . VAL A 1 130 ? -11.978 8.446 5.771 1.00 79.38 130 VAL A N 1
ATOM 996 C CA . VAL A 1 130 ? -12.783 7.363 6.349 1.00 79.38 130 VAL A CA 1
ATOM 997 C C . VAL A 1 130 ? -12.840 6.206 5.357 1.00 79.38 130 VAL A C 1
ATOM 999 O O . VAL A 1 130 ? -13.432 6.326 4.288 1.00 79.38 130 VAL A O 1
ATOM 1002 N N . ASN A 1 131 ? -12.247 5.074 5.726 1.00 75.56 131 ASN A N 1
ATOM 1003 C CA . ASN A 1 131 ? -12.283 3.843 4.948 1.00 75.56 131 ASN A CA 1
ATOM 1004 C C . ASN A 1 131 ? -13.351 2.906 5.513 1.00 75.56 131 ASN A C 1
ATOM 1006 O O . ASN A 1 131 ? -13.228 2.399 6.632 1.00 75.56 131 ASN A O 1
ATOM 1010 N N . PHE A 1 132 ? -14.389 2.668 4.713 1.00 74.69 132 PHE A N 1
ATOM 1011 C CA . PHE A 1 132 ? -15.480 1.753 5.022 1.00 74.69 132 PHE A CA 1
ATOM 1012 C C . PHE A 1 132 ? -15.598 0.697 3.920 1.00 74.69 132 PHE A C 1
ATOM 1014 O O . PHE A 1 132 ? -15.948 1.011 2.785 1.00 74.69 132 PHE A O 1
ATOM 1021 N N . LEU A 1 133 ? -15.287 -0.554 4.264 1.00 73.94 133 LEU A N 1
ATOM 1022 C CA . LEU A 1 133 ? -15.354 -1.709 3.367 1.00 73.94 133 LEU A CA 1
ATOM 1023 C C . LEU A 1 133 ? -16.350 -2.725 3.945 1.00 73.94 133 LEU A C 1
ATOM 1025 O O . LEU A 1 133 ? -15.939 -3.629 4.679 1.00 73.94 133 LEU A O 1
ATOM 1029 N N . PRO A 1 134 ? -17.660 -2.552 3.692 1.00 69.69 134 PRO A N 1
ATOM 1030 C CA . PRO A 1 134 ? -18.669 -3.475 4.184 1.00 69.69 134 PRO A CA 1
ATOM 1031 C C . PRO A 1 134 ? -18.546 -4.829 3.482 1.00 69.69 134 PRO A C 1
ATOM 1033 O O . PRO A 1 134 ? -18.252 -4.900 2.289 1.00 69.69 134 PRO A O 1
ATOM 1036 N N . VAL A 1 135 ? -18.816 -5.900 4.225 1.00 70.88 135 VAL A N 1
ATOM 1037 C CA . VAL A 1 135 ? -19.012 -7.241 3.664 1.00 70.88 135 VAL A CA 1
ATOM 1038 C C . VAL A 1 135 ? -20.484 -7.570 3.765 1.00 70.88 135 VAL A C 1
ATOM 1040 O O . VAL A 1 135 ? -21.077 -7.427 4.833 1.00 70.88 135 VAL A O 1
ATOM 1043 N N . PHE A 1 136 ? -21.057 -8.003 2.651 1.00 71.56 136 PHE A N 1
ATOM 1044 C CA . PHE A 1 136 ? -22.428 -8.481 2.587 1.00 71.56 136 PHE A CA 1
ATOM 1045 C C . PHE A 1 136 ? -22.396 -9.991 2.356 1.00 71.56 136 PHE A C 1
ATOM 1047 O O . PHE A 1 136 ? -21.653 -10.457 1.493 1.00 71.56 136 PHE A O 1
ATOM 1054 N N . ASP A 1 137 ? -23.168 -10.746 3.135 1.00 72.19 137 ASP A N 1
ATOM 1055 C CA . ASP A 1 137 ? -23.294 -12.194 2.959 1.00 72.19 137 ASP A CA 1
ATOM 1056 C C . ASP A 1 137 ? -24.171 -12.501 1.734 1.00 72.19 137 ASP A C 1
ATOM 1058 O O . ASP A 1 137 ? -25.182 -11.829 1.512 1.00 72.19 137 ASP A O 1
ATOM 1062 N N . GLU A 1 138 ? -23.822 -13.528 0.953 1.00 67.00 138 GLU A N 1
ATOM 1063 C CA . GLU A 1 138 ? -24.510 -13.843 -0.315 1.00 67.00 138 GLU A CA 1
ATOM 1064 C C . GLU A 1 138 ? -26.007 -14.170 -0.148 1.00 67.00 138 GLU A C 1
ATOM 1066 O O . GLU A 1 138 ? -26.790 -13.925 -1.061 1.00 67.00 138 GLU A O 1
ATOM 1071 N N . ASP A 1 139 ? -26.432 -14.621 1.039 1.00 65.44 139 ASP A N 1
ATOM 1072 C CA . ASP A 1 139 ? -27.834 -14.945 1.354 1.00 65.44 139 ASP A CA 1
ATOM 1073 C C . ASP A 1 139 ? -28.682 -13.733 1.796 1.00 65.44 139 ASP A C 1
ATOM 1075 O O . ASP A 1 139 ? -29.842 -13.882 2.201 1.00 65.44 139 ASP A O 1
ATOM 1079 N N . THR A 1 140 ? -28.144 -12.509 1.746 1.00 57.75 140 THR A N 1
ATOM 1080 C CA . THR A 1 140 ? -28.941 -11.314 2.057 1.00 57.75 140 THR A CA 1
ATOM 1081 C C . THR A 1 140 ? -29.692 -10.787 0.838 1.00 57.75 140 THR A C 1
ATOM 1083 O O . THR A 1 140 ? -29.197 -9.955 0.085 1.00 57.75 140 THR A O 1
ATOM 1086 N N . ASP A 1 141 ? -30.960 -11.185 0.716 1.00 61.06 141 ASP A N 1
ATOM 1087 C CA . ASP A 1 141 ? -31.954 -10.569 -0.178 1.00 61.06 141 ASP A CA 1
ATOM 1088 C C . ASP A 1 141 ? -32.370 -9.168 0.327 1.00 61.06 141 ASP A C 1
ATOM 1090 O O . ASP A 1 141 ? -33.522 -8.897 0.678 1.00 61.06 141 ASP A O 1
ATOM 1094 N N . LYS A 1 142 ? -31.392 -8.270 0.505 1.00 59.91 142 LYS A N 1
ATOM 1095 C CA . LYS A 1 142 ? -31.596 -6.961 1.131 1.00 59.91 142 LYS A CA 1
ATOM 1096 C C . LYS A 1 142 ? -30.877 -5.875 0.351 1.00 59.91 142 LYS A C 1
ATOM 1098 O O . LYS A 1 142 ? -29.654 -5.835 0.270 1.00 59.91 142 LYS A O 1
ATOM 1103 N N . ARG A 1 143 ? -31.664 -4.938 -0.184 1.00 66.75 143 ARG A N 1
ATOM 1104 C CA . ARG A 1 143 ? -31.181 -3.619 -0.603 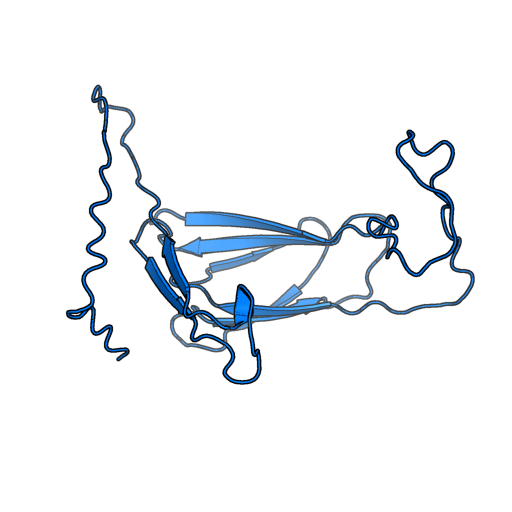1.00 66.75 143 ARG A CA 1
ATOM 1105 C C . ARG A 1 143 ? -30.558 -2.946 0.621 1.00 66.75 143 ARG A C 1
ATOM 1107 O O . ARG A 1 143 ? -31.278 -2.428 1.468 1.00 66.75 143 ARG A O 1
ATOM 1114 N N . ASN A 1 144 ? -29.239 -3.015 0.736 1.00 67.94 144 ASN A N 1
ATOM 1115 C CA . ASN A 1 144 ? -28.506 -2.396 1.830 1.00 67.94 144 ASN A CA 1
ATOM 1116 C C . ASN A 1 144 ? -28.213 -0.941 1.445 1.00 67.94 144 ASN A C 1
ATOM 1118 O O . ASN A 1 144 ? -27.457 -0.683 0.511 1.00 67.94 144 ASN A O 1
ATOM 1122 N N . GLU A 1 145 ? -28.842 0.007 2.138 1.00 75.06 145 GLU A N 1
ATOM 1123 C CA . GLU A 1 145 ? -28.550 1.435 2.010 1.00 75.06 145 GLU A CA 1
ATOM 1124 C C . GLU A 1 145 ? -27.603 1.859 3.134 1.00 75.06 145 GLU A C 1
ATOM 1126 O O . GLU A 1 145 ? -27.805 1.511 4.299 1.00 75.06 145 GLU A O 1
ATOM 1131 N N . ILE A 1 146 ? -26.558 2.606 2.783 1.00 73.12 146 ILE A N 1
ATOM 1132 C CA . ILE A 1 146 ? -25.610 3.177 3.740 1.00 73.12 146 ILE A CA 1
ATOM 1133 C C . ILE A 1 146 ? -25.716 4.694 3.628 1.00 73.12 146 ILE A C 1
ATOM 1135 O O . ILE A 1 146 ? -25.411 5.265 2.583 1.00 73.12 146 ILE A O 1
ATOM 1139 N N . VAL A 1 147 ? -26.133 5.341 4.715 1.00 80.38 147 VAL A N 1
ATOM 1140 C CA . VAL A 1 147 ? -26.239 6.800 4.807 1.00 80.38 147 VAL A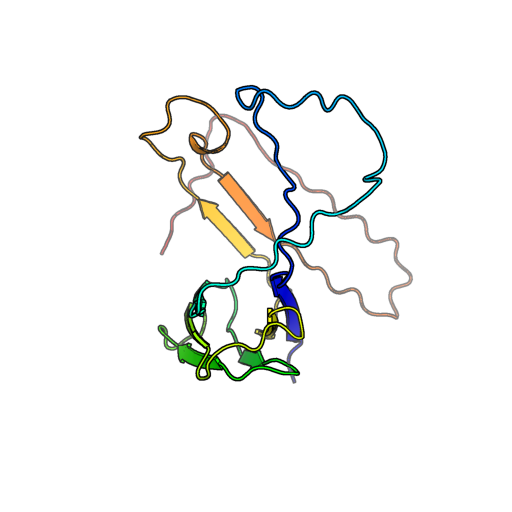 CA 1
ATOM 1141 C C . VAL A 1 147 ? -25.135 7.315 5.724 1.00 80.38 147 VAL A C 1
ATOM 1143 O O . VAL A 1 147 ? -25.099 6.984 6.908 1.00 80.38 147 VAL A O 1
ATOM 1146 N N . PHE A 1 148 ? -24.239 8.140 5.184 1.00 81.19 148 PHE A N 1
ATOM 1147 C CA . PHE A 1 148 ? -23.229 8.844 5.972 1.00 81.19 148 PHE A CA 1
ATOM 1148 C C . PHE A 1 148 ? -23.795 10.188 6.437 1.00 81.19 148 PHE A C 1
ATOM 1150 O O . PHE A 1 148 ? -24.018 11.084 5.624 1.00 81.19 148 PHE A O 1
ATOM 1157 N N . LEU A 1 149 ? -24.017 10.337 7.744 1.00 81.88 149 LEU A N 1
ATOM 1158 C CA . LEU A 1 149 ? -24.369 11.618 8.353 1.00 81.88 149 LEU A CA 1
ATOM 1159 C C . LEU A 1 149 ? -23.104 12.257 8.932 1.00 81.88 149 LEU A C 1
ATOM 1161 O O . LEU A 1 149 ? -22.551 11.760 9.911 1.00 81.88 149 LEU A O 1
ATOM 1165 N N . VAL A 1 150 ? -22.646 13.345 8.313 1.00 79.50 150 VAL A N 1
ATOM 1166 C CA . VAL A 1 150 ? -21.457 14.093 8.742 1.00 79.50 150 VAL A CA 1
ATOM 1167 C C . VAL A 1 150 ? -21.899 15.445 9.284 1.00 79.50 150 VAL A C 1
ATOM 1169 O O . VAL A 1 150 ? -22.382 16.289 8.527 1.00 79.50 150 VAL A O 1
ATOM 1172 N N . ASP A 1 151 ? -21.730 15.651 10.589 1.00 80.31 151 ASP A N 1
ATOM 1173 C CA . ASP A 1 151 ? -21.902 16.968 11.197 1.00 80.31 151 ASP A CA 1
ATOM 1174 C C . ASP A 1 151 ? -20.682 17.845 10.870 1.00 80.31 151 ASP A C 1
ATOM 1176 O O . ASP A 1 151 ? -19.540 17.441 11.086 1.00 80.31 151 ASP A O 1
ATOM 1180 N N . ARG A 1 152 ? -20.935 19.029 10.304 1.00 74.94 152 ARG A N 1
ATOM 1181 C CA . ARG A 1 152 ? -19.920 20.041 9.959 1.00 74.94 152 ARG A CA 1
ATOM 1182 C C . ARG A 1 152 ? -20.080 21.317 10.784 1.00 74.94 152 ARG A C 1
ATOM 1184 O O . ARG A 1 152 ? -19.638 22.378 10.354 1.00 74.94 152 ARG A O 1
ATOM 1191 N N . SER A 1 153 ? -20.791 21.253 11.905 1.00 80.50 153 SER A N 1
ATOM 1192 C CA . SER A 1 153 ? -20.902 22.392 12.806 1.00 80.50 153 SER A CA 1
ATOM 1193 C C . SER A 1 153 ? -19.529 22.734 13.400 1.00 80.50 153 SER A C 1
ATOM 1195 O O . SER A 1 153 ? -18.738 21.849 13.720 1.00 80.50 153 SER A O 1
ATOM 1197 N N . ASP A 1 154 ? -19.245 24.025 13.593 1.00 65.75 154 ASP A N 1
ATOM 1198 C CA . ASP A 1 154 ? -17.978 24.504 14.181 1.00 65.75 154 ASP A CA 1
ATOM 1199 C C . ASP A 1 154 ? -17.774 24.052 15.649 1.00 65.75 154 ASP A C 1
ATOM 1201 O O . ASP A 1 154 ? -16.770 24.374 16.281 1.00 65.75 154 ASP A O 1
ATOM 1205 N N . HIS A 1 155 ? -18.721 23.293 16.211 1.00 60.69 155 HIS A N 1
ATOM 1206 C CA . HIS A 1 155 ? -18.711 22.784 17.577 1.00 60.69 155 HIS A CA 1
ATOM 1207 C C . HIS A 1 155 ? -18.401 21.275 17.620 1.00 60.69 155 HIS A C 1
ATOM 1209 O O . HIS A 1 155 ? -19.205 20.469 18.074 1.00 60.69 155 HIS A O 1
ATOM 1215 N N . GLY A 1 156 ? -17.171 20.925 17.231 1.00 50.28 156 GLY A N 1
ATOM 1216 C CA . GLY A 1 156 ? -16.379 19.877 17.887 1.00 50.28 156 GLY A CA 1
ATOM 1217 C C . GLY A 1 156 ? -16.557 18.424 17.430 1.00 50.28 156 GLY A C 1
ATOM 1218 O O . GLY A 1 156 ? -17.362 17.677 17.978 1.00 50.28 156 GLY A O 1
ATOM 1219 N N . ILE A 1 157 ? -15.618 17.955 16.602 1.00 50.56 157 ILE A N 1
ATOM 1220 C CA . ILE A 1 157 ? -15.146 16.563 16.639 1.00 50.56 157 ILE A CA 1
ATOM 1221 C C . ILE A 1 157 ? -13.703 16.593 17.159 1.00 50.56 157 ILE A C 1
ATOM 1223 O O . ILE A 1 157 ? -12.762 16.823 16.409 1.00 50.56 157 ILE A O 1
ATOM 1227 N N . THR A 1 158 ? -13.502 16.394 18.465 1.00 48.59 158 THR A N 1
ATOM 1228 C CA . THR A 1 158 ? -12.152 16.200 19.022 1.00 48.59 158 THR A CA 1
ATOM 1229 C C . THR A 1 158 ? -11.741 14.742 18.837 1.00 48.59 158 THR A C 1
ATOM 1231 O O . THR A 1 158 ? -12.088 13.884 19.650 1.00 48.59 158 THR A O 1
ATOM 1234 N N . LEU A 1 159 ? -10.984 14.451 17.779 1.00 46.03 159 LEU A N 1
ATOM 1235 C CA . LEU A 1 159 ? -10.306 13.164 17.635 1.00 46.03 159 LEU A CA 1
ATOM 1236 C C . LEU A 1 159 ? -9.068 13.166 18.536 1.00 46.03 159 LEU A C 1
ATOM 1238 O O . LEU A 1 159 ? -8.077 13.828 18.252 1.00 46.03 159 LEU A O 1
ATOM 1242 N N . ARG A 1 160 ? -9.135 12.447 19.660 1.00 34.88 160 ARG A N 1
ATOM 1243 C CA . ARG A 1 160 ? -7.949 12.162 20.474 1.00 34.88 160 ARG A CA 1
ATOM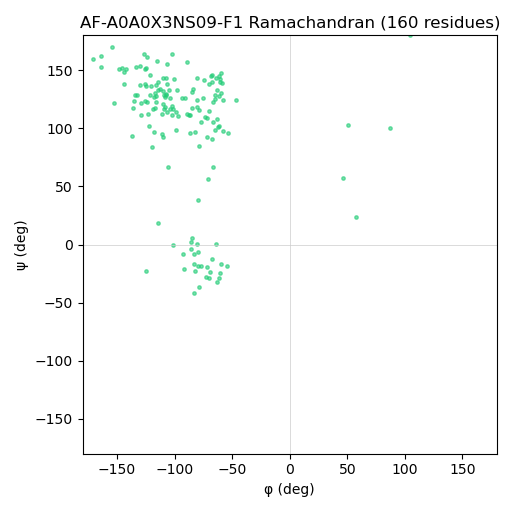 1244 C C . ARG A 1 160 ? -7.253 10.929 19.908 1.00 34.88 160 ARG A C 1
ATOM 1246 O O . ARG A 1 160 ? -7.837 9.847 19.901 1.00 34.88 160 ARG A O 1
ATOM 1253 N N . SER A 1 161 ? -6.020 11.095 19.450 1.00 30.00 161 SER A N 1
ATOM 1254 C CA . SER A 1 161 ? -5.084 9.990 19.244 1.00 30.00 161 SER A CA 1
ATOM 1255 C C . SER A 1 161 ? -4.680 9.376 20.601 1.00 30.00 161 SER A C 1
ATOM 1257 O O . SER A 1 161 ? -4.639 10.105 21.596 1.00 30.00 161 SER A O 1
ATOM 1259 N N . PRO A 1 162 ? -4.448 8.050 20.674 1.00 39.44 162 PRO A N 1
ATOM 1260 C CA . PRO A 1 162 ? -3.915 7.393 21.869 1.00 39.44 162 PRO A CA 1
ATOM 1261 C C . PRO A 1 162 ? -2.463 7.786 22.168 1.00 39.44 162 PRO A C 1
ATOM 1263 O O . PRO A 1 162 ? -1.728 8.124 21.212 1.00 39.44 162 PRO A O 1
#

Radius of gyration: 21.83 Å; Cα contacts (8 Å, |Δi|>4): 204; chains: 1; bounding box: 56×47×56 Å

Mean predicted aligned error: 13.29 Å

Solvent-accessible surface area (backbone atoms only — not comparable to full-atom values): 11000 Å² total; per-residue (Å²): 138,78,61,66,42,77,46,79,46,76,46,70,62,75,78,70,89,85,74,80,59,90,87,54,96,62,98,76,84,86,75,82,80,90,65,78,83,76,77,77,75,88,64,95,78,87,62,86,54,71,50,77,48,77,49,98,40,32,54,74,49,74,47,42,97,87,59,58,64,49,78,46,68,76,40,96,71,26,29,29,32,38,36,30,53,72,61,82,71,68,85,87,52,56,56,52,40,40,38,33,30,44,53,63,53,57,76,41,76,46,78,45,81,32,40,86,85,45,91,66,63,80,60,37,41,68,42,78,48,75,49,78,46,87,83,80,66,94,86,57,95,58,94,80,82,84,83,88,86,79,88,82,65,96,80,72,84,85,83,79,79,132

pLDDT: mean 76.8, std 16.6, range [30.0, 97.31]